Protein AF-A0A9Q0I3S5-F1 (afdb_monomer_lite)

Sequence (130 aa):
FHLETGKGPVRTFNVRVIKAPSTPEIILKPLECDENQCAMQCSVDTQDLGPVTYQWKPDDGVWTDGEELKNMTRFHKHFFCRLRTRLRFSPDSLPVDNPRFEEINPEPTVEDPAEEDKGLLDPPPAEHAP

Structure (mmCIF, N/CA/C/O backbone):
data_AF-A0A9Q0I3S5-F1
#
_entry.id   AF-A0A9Q0I3S5-F1
#
loop_
_atom_site.group_PDB
_atom_site.id
_atom_site.type_symbol
_atom_site.label_atom_id
_atom_site.label_alt_id
_atom_site.label_comp_id
_atom_site.label_asym_id
_atom_site.label_entity_id
_atom_site.label_seq_id
_atom_site.pdbx_PDB_ins_code
_atom_site.Cartn_x
_atom_site.Cartn_y
_atom_site.Cartn_z
_atom_site.occupancy
_atom_site.B_iso_or_equiv
_atom_site.auth_seq_id
_atom_site.auth_comp_id
_atom_site.auth_asym_id
_atom_site.auth_atom_id
_atom_site.pdbx_PDB_model_num
ATOM 1 N N . PHE A 1 1 ? -20.001 -3.201 27.354 1.00 48.12 1 PHE A N 1
ATOM 2 C CA . PHE A 1 1 ? -19.266 -3.375 28.625 1.00 48.12 1 PHE A CA 1
ATOM 3 C C . PHE A 1 1 ? -19.685 -2.253 29.564 1.00 48.12 1 PHE A C 1
ATOM 5 O O . PHE A 1 1 ? -19.764 -1.119 29.104 1.00 48.12 1 PHE A O 1
ATOM 12 N N . HIS A 1 2 ? -20.027 -2.550 30.817 1.00 39.22 2 HIS A N 1
ATOM 13 C CA . HIS A 1 2 ? -20.334 -1.535 31.829 1.00 39.22 2 HIS A CA 1
ATOM 14 C C . HIS A 1 2 ? -19.128 -1.407 32.758 1.00 39.22 2 HIS A C 1
ATOM 16 O O . HIS A 1 2 ? -18.684 -2.403 33.320 1.00 39.22 2 HIS A O 1
ATOM 22 N N . LEU A 1 3 ? -18.563 -0.202 32.850 1.00 59.44 3 LEU A N 1
ATOM 23 C CA . LEU A 1 3 ? -17.576 0.138 33.869 1.00 59.44 3 LEU A CA 1
ATOM 24 C C . LEU A 1 3 ? -18.313 0.823 35.018 1.00 59.44 3 LEU A C 1
ATOM 26 O O . LEU A 1 3 ? -18.881 1.896 34.824 1.00 59.44 3 LEU A O 1
ATOM 30 N N . GLU A 1 4 ? -18.282 0.223 36.204 1.00 63.22 4 GLU A N 1
ATOM 31 C CA . GLU A 1 4 ? -18.711 0.890 37.431 1.00 63.22 4 GLU A CA 1
ATOM 32 C C . GLU A 1 4 ? -17.517 1.640 38.028 1.00 63.22 4 GLU A C 1
ATOM 34 O O . GLU A 1 4 ? -16.558 1.042 38.514 1.00 63.22 4 GLU A O 1
ATOM 39 N N . THR A 1 5 ? -17.549 2.971 37.963 1.00 62.91 5 THR A N 1
ATOM 40 C CA . THR A 1 5 ? -16.575 3.835 38.642 1.00 62.91 5 THR A CA 1
ATOM 41 C C . THR A 1 5 ? -17.190 4.398 39.918 1.00 62.91 5 THR A C 1
ATOM 43 O O . THR A 1 5 ? -18.311 4.907 39.891 1.00 62.91 5 THR A O 1
ATOM 46 N N . GLY A 1 6 ? -16.451 4.307 41.027 1.00 66.75 6 GLY A N 1
ATOM 47 C CA . GLY A 1 6 ? -16.886 4.714 42.363 1.00 66.75 6 GLY A CA 1
ATOM 48 C C . GLY A 1 6 ? -17.393 6.159 42.469 1.00 66.75 6 GLY A C 1
ATOM 49 O O . GLY A 1 6 ? -16.983 7.045 41.724 1.00 66.75 6 GLY A O 1
ATOM 50 N N . LYS A 1 7 ? -18.299 6.341 43.438 1.00 63.84 7 LYS A N 1
ATOM 51 C CA . LYS A 1 7 ? -19.065 7.535 43.846 1.00 63.84 7 LYS A CA 1
ATOM 52 C C . LYS A 1 7 ? -18.419 8.886 43.465 1.00 63.84 7 LYS A C 1
ATOM 54 O O . LYS A 1 7 ? -17.714 9.507 44.254 1.00 63.84 7 LYS A O 1
ATOM 59 N N . GLY A 1 8 ? -18.734 9.343 42.256 1.00 68.25 8 GLY A N 1
ATOM 60 C CA . GLY A 1 8 ? -18.432 10.651 41.669 1.00 68.25 8 GLY A CA 1
ATOM 61 C C . GLY A 1 8 ? -19.461 10.959 40.567 1.00 68.25 8 GLY A C 1
ATOM 62 O O . GLY A 1 8 ? -20.320 10.113 40.304 1.00 68.25 8 GLY A O 1
ATOM 63 N N . PRO A 1 9 ? -19.448 12.144 39.929 1.00 74.00 9 PRO A N 1
ATOM 64 C CA . PRO A 1 9 ? -20.392 12.448 38.855 1.00 74.00 9 PRO A CA 1
ATOM 65 C C . PRO A 1 9 ? -20.289 11.407 37.730 1.00 74.00 9 PRO A C 1
ATOM 67 O O . PRO A 1 9 ? -19.201 11.158 37.207 1.00 74.00 9 PRO A O 1
ATOM 70 N N . VAL A 1 10 ? -21.428 10.803 37.372 1.00 77.88 10 VAL A N 1
ATOM 71 C CA . VAL A 1 10 ? -21.523 9.783 36.319 1.00 77.88 10 VAL A CA 1
ATOM 72 C C . VAL A 1 10 ? -21.119 10.409 34.989 1.00 77.88 10 VAL A C 1
ATOM 74 O O . VAL A 1 10 ? -21.755 11.345 34.506 1.00 77.88 10 VAL A O 1
ATOM 77 N N . ARG A 1 11 ? -20.045 9.892 34.392 1.00 80.00 11 ARG A N 1
ATOM 78 C CA . ARG A 1 11 ? -19.590 10.277 33.055 1.00 80.00 11 ARG A CA 1
ATOM 79 C C . ARG A 1 11 ? -19.986 9.187 32.070 1.00 80.00 11 ARG A C 1
ATOM 81 O O . ARG A 1 11 ? -19.673 8.020 32.282 1.00 80.00 11 ARG A O 1
ATOM 88 N N . THR A 1 12 ? -20.659 9.577 30.992 1.00 83.75 12 THR A N 1
ATOM 89 C CA . THR A 1 12 ? -20.990 8.664 29.893 1.00 83.75 12 THR A CA 1
ATOM 90 C C . THR A 1 12 ? -19.895 8.746 28.839 1.00 83.75 12 THR A C 1
ATOM 92 O O . THR A 1 12 ? -19.554 9.837 28.385 1.00 83.75 12 THR A O 1
ATOM 95 N N . PHE A 1 13 ? -19.354 7.596 28.440 1.00 84.62 13 PHE A N 1
ATOM 96 C CA . PHE A 1 13 ? -18.347 7.499 27.388 1.00 84.62 13 PHE A CA 1
ATOM 97 C C . PHE A 1 13 ? -18.891 6.671 26.227 1.00 84.62 13 PHE A C 1
ATOM 99 O O . PHE A 1 13 ? -19.415 5.577 26.429 1.00 84.62 13 PHE A O 1
ATOM 106 N N . ASN A 1 14 ? -18.723 7.173 25.004 1.00 84.12 14 ASN A N 1
ATOM 107 C CA . ASN A 1 14 ? -18.981 6.392 23.800 1.00 84.12 14 ASN A CA 1
ATOM 108 C C . ASN A 1 14 ? -17.755 5.530 23.496 1.00 84.12 14 ASN A C 1
ATOM 110 O O . ASN A 1 14 ? -16.715 6.042 23.084 1.00 84.12 14 ASN A O 1
ATOM 114 N N . VAL A 1 15 ? -17.884 4.220 23.699 1.00 83.00 15 VAL A N 1
ATOM 115 C CA . VAL A 1 15 ? -16.834 3.248 23.382 1.00 83.00 15 VAL A CA 1
ATOM 116 C C . VAL A 1 15 ? -17.140 2.626 22.025 1.00 83.00 15 VAL A C 1
ATOM 118 O O . VAL A 1 15 ? -18.204 2.040 21.837 1.00 83.00 15 VAL A O 1
ATOM 121 N N . ARG A 1 16 ? -16.203 2.735 21.078 1.00 81.94 16 ARG A N 1
ATOM 122 C CA . ARG A 1 16 ? -16.258 2.021 19.794 1.00 81.94 16 ARG A CA 1
ATOM 123 C C . ARG A 1 16 ? -15.239 0.891 19.790 1.00 81.94 16 ARG A C 1
ATOM 125 O O . ARG A 1 16 ? -14.092 1.088 20.183 1.00 81.94 16 ARG A O 1
ATOM 132 N N . VAL A 1 17 ? -15.665 -0.282 19.335 1.00 83.19 17 VAL A N 1
ATOM 133 C CA . VAL A 1 17 ? -14.780 -1.431 19.128 1.00 83.19 17 VAL A CA 1
ATOM 134 C C . VAL A 1 17 ? -14.177 -1.318 17.731 1.00 83.19 17 VAL A C 1
ATOM 136 O O . VAL A 1 17 ? -14.917 -1.182 16.763 1.00 83.19 17 VAL A O 1
ATOM 139 N N . ILE A 1 18 ? -12.848 -1.368 17.633 1.00 84.00 18 ILE A N 1
ATOM 140 C CA . ILE A 1 18 ? -12.124 -1.357 16.355 1.00 84.00 18 ILE A CA 1
ATOM 141 C C . ILE A 1 18 ? -11.775 -2.803 15.995 1.00 84.00 18 ILE A C 1
ATOM 143 O O . ILE A 1 18 ? -11.065 -3.483 16.748 1.00 84.00 18 ILE A O 1
ATOM 147 N N . LYS A 1 19 ? -12.275 -3.283 14.852 1.00 85.44 19 LYS A N 1
ATOM 148 C CA . LYS A 1 19 ? -12.010 -4.651 14.377 1.00 85.44 19 LYS A CA 1
ATOM 149 C C . LYS A 1 19 ? -10.578 -4.807 13.877 1.00 85.44 19 LYS A C 1
ATOM 151 O O . LYS A 1 19 ? -9.845 -3.832 13.696 1.00 85.44 19 LYS A O 1
ATOM 156 N N . ALA A 1 20 ? -10.116 -6.052 13.779 1.00 87.38 20 ALA A N 1
ATOM 157 C CA . ALA A 1 20 ? -8.815 -6.321 13.182 1.00 87.38 20 ALA A CA 1
ATOM 158 C C . ALA A 1 20 ? -8.930 -6.143 11.666 1.00 87.38 20 ALA A C 1
ATOM 160 O O . ALA A 1 20 ? -9.865 -6.702 11.097 1.00 87.38 20 ALA A O 1
ATOM 161 N N . PRO A 1 21 ? -8.040 -5.361 11.030 1.00 90.31 21 PRO A N 1
ATOM 162 C CA . PRO A 1 21 ? -8.000 -5.308 9.577 1.00 90.31 21 PRO A CA 1
ATOM 163 C C . PRO A 1 21 ? -7.721 -6.703 9.014 1.00 90.31 21 PRO A C 1
ATOM 165 O O . PRO A 1 21 ? -6.842 -7.409 9.516 1.00 90.31 21 PRO A O 1
ATOM 168 N N . SER A 1 22 ? -8.465 -7.091 7.981 1.00 95.50 22 SER A N 1
ATOM 169 C CA . SER A 1 22 ? -8.156 -8.272 7.178 1.00 95.50 22 SER A CA 1
ATOM 170 C C . SER A 1 22 ? -6.925 -8.028 6.301 1.00 95.50 22 SER A C 1
ATOM 172 O O . SER A 1 22 ? -6.453 -6.896 6.170 1.00 95.50 22 SER A O 1
ATOM 174 N N . THR A 1 23 ? -6.396 -9.095 5.705 1.00 97.94 23 THR A N 1
ATOM 175 C CA . THR A 1 23 ? -5.348 -8.990 4.685 1.00 97.94 23 THR A CA 1
ATOM 176 C C . THR A 1 23 ? -5.872 -8.190 3.486 1.00 97.94 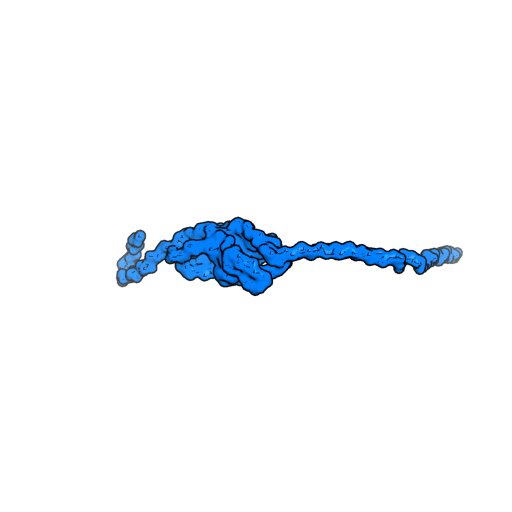23 THR A C 1
ATOM 178 O O . THR A 1 23 ? -6.948 -8.528 2.988 1.00 97.94 23 THR A O 1
ATOM 181 N N . PRO A 1 24 ? -5.164 -7.141 3.037 1.00 98.00 24 PRO A N 1
ATOM 182 C CA . PRO A 1 24 ? -5.542 -6.398 1.843 1.00 98.00 24 PRO A CA 1
ATOM 183 C C . PRO A 1 24 ? -5.150 -7.131 0.556 1.00 98.00 24 PRO A C 1
ATOM 185 O O . PRO A 1 24 ? -4.223 -7.944 0.538 1.00 98.00 24 PRO A O 1
ATOM 188 N N . GLU A 1 25 ? -5.824 -6.780 -0.533 1.00 98.12 25 GLU A N 1
ATOM 189 C CA . GLU A 1 25 ? -5.526 -7.225 -1.895 1.00 98.12 25 GLU A CA 1
ATOM 190 C C . GLU A 1 25 ? -5.041 -6.040 -2.736 1.00 98.12 25 GLU A C 1
ATOM 192 O O . GLU A 1 25 ? -5.591 -4.944 -2.640 1.00 98.12 25 GLU A O 1
ATOM 197 N N . ILE A 1 26 ? -4.018 -6.240 -3.569 1.00 97.12 26 ILE A N 1
ATOM 198 C CA . ILE A 1 26 ? -3.581 -5.212 -4.520 1.00 97.12 26 ILE A CA 1
ATOM 199 C C . ILE A 1 26 ? -4.308 -5.424 -5.850 1.00 97.12 26 ILE A C 1
ATOM 201 O O . ILE A 1 26 ? -4.167 -6.470 -6.475 1.00 97.12 26 ILE A O 1
ATOM 205 N N . ILE A 1 27 ? -5.046 -4.408 -6.300 1.00 95.31 27 ILE A N 1
ATOM 206 C CA . ILE A 1 27 ? -5.815 -4.425 -7.552 1.00 95.31 27 ILE A CA 1
ATOM 207 C C . ILE A 1 27 ? -5.248 -3.374 -8.509 1.00 95.31 27 ILE A C 1
ATOM 209 O O . ILE A 1 27 ? -5.023 -2.232 -8.112 1.00 95.31 27 ILE A O 1
ATOM 213 N N . LEU A 1 28 ? -5.054 -3.724 -9.781 1.00 92.19 28 LEU A N 1
ATOM 214 C CA . LEU A 1 28 ? -4.640 -2.765 -10.809 1.00 92.19 28 LEU A CA 1
ATOM 215 C C . LEU A 1 28 ? -5.806 -1.857 -11.236 1.00 92.19 28 LEU A C 1
ATOM 217 O O . LEU A 1 28 ? -6.950 -2.302 -11.394 1.00 92.19 28 LEU A O 1
ATOM 221 N N . LYS A 1 29 ? -5.517 -0.563 -11.401 1.00 91.44 29 LYS A N 1
ATOM 222 C CA . LYS A 1 29 ? -6.464 0.474 -11.822 1.00 91.44 29 LYS A CA 1
ATOM 223 C C . LYS A 1 29 ? -5.894 1.301 -12.985 1.00 91.44 29 LYS A C 1
ATOM 225 O O . LYS A 1 29 ? -4.868 1.954 -12.783 1.00 91.44 29 LYS A O 1
ATOM 230 N N . PRO A 1 30 ? -6.577 1.344 -14.148 1.00 88.25 30 PRO A N 1
ATOM 231 C CA . PRO A 1 30 ? -7.713 0.494 -14.532 1.00 88.25 30 PRO A CA 1
ATOM 232 C C . PRO A 1 30 ? -7.308 -0.992 -14.598 1.00 88.25 30 PRO A C 1
ATOM 234 O O . PRO A 1 30 ? -6.124 -1.306 -14.548 1.00 88.25 30 PRO A O 1
ATOM 237 N N . LEU A 1 31 ? -8.284 -1.913 -14.651 1.00 82.69 31 LEU A N 1
ATOM 238 C CA . LEU A 1 31 ? -7.982 -3.358 -14.708 1.00 82.69 31 LEU A CA 1
ATOM 239 C C . LEU A 1 31 ? -7.095 -3.706 -15.910 1.00 82.69 31 LEU A C 1
ATOM 241 O O . LEU A 1 31 ? -6.237 -4.577 -15.813 1.00 82.69 31 LEU A O 1
ATOM 245 N N . GLU A 1 32 ? -7.311 -3.014 -17.026 1.00 77.38 32 GLU A N 1
ATOM 246 C CA . GLU A 1 32 ? -6.438 -3.054 -18.188 1.00 77.38 32 GLU A CA 1
ATOM 247 C C . GLU A 1 32 ? -5.504 -1.853 -18.114 1.00 77.38 32 GLU A C 1
ATOM 249 O O . GLU A 1 32 ? -5.931 -0.709 -18.261 1.00 77.38 32 GLU A O 1
ATOM 254 N N . CYS A 1 33 ? -4.235 -2.115 -17.828 1.00 72.25 33 CYS A N 1
ATOM 255 C CA . CYS A 1 33 ? -3.228 -1.073 -17.763 1.00 72.25 33 CYS A CA 1
ATOM 256 C C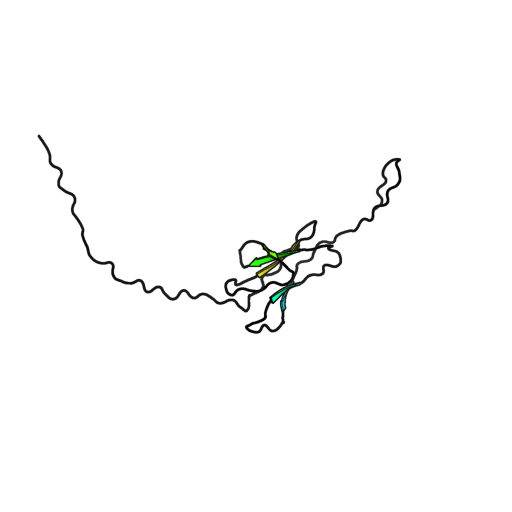 . CYS A 1 33 ? -2.730 -0.732 -19.164 1.00 72.25 33 CYS A C 1
ATOM 258 O O . CYS A 1 33 ? -2.148 -1.579 -19.838 1.00 72.25 33 CYS A O 1
ATOM 260 N N . ASP A 1 34 ? -2.922 0.519 -19.577 1.00 73.50 34 ASP A N 1
ATOM 261 C CA . ASP A 1 34 ? -2.202 1.068 -20.717 1.00 73.50 34 ASP A CA 1
ATOM 262 C C . ASP A 1 34 ? -0.806 1.562 -20.289 1.00 73.50 34 ASP A C 1
ATOM 264 O O . ASP A 1 34 ? -0.474 1.695 -19.101 1.00 73.50 34 ASP A O 1
ATOM 268 N N . GLU A 1 35 ? 0.051 1.828 -21.273 1.00 64.06 35 GLU A N 1
ATOM 269 C CA . GLU A 1 35 ? 1.431 2.252 -21.041 1.00 64.06 35 GLU A CA 1
ATOM 270 C C . GLU A 1 35 ? 1.551 3.573 -20.267 1.00 64.06 35 GLU A C 1
ATOM 272 O O . GLU A 1 35 ? 2.646 3.895 -19.811 1.00 64.06 35 GLU A O 1
ATOM 277 N N . ASN A 1 36 ? 0.477 4.325 -20.011 1.00 67.81 36 ASN A N 1
ATOM 278 C CA . ASN A 1 36 ? 0.568 5.669 -19.436 1.00 67.81 36 ASN A CA 1
ATOM 279 C C . ASN A 1 36 ? -0.199 5.860 -18.120 1.00 67.81 36 ASN A C 1
ATOM 281 O O . ASN A 1 36 ? 0.175 6.739 -17.343 1.00 67.81 36 ASN A O 1
ATOM 285 N N . GLN A 1 37 ? -1.214 5.050 -17.820 1.00 72.50 37 GLN A N 1
ATOM 286 C CA . GLN A 1 37 ? -2.084 5.230 -16.659 1.00 72.50 37 GLN A CA 1
ATOM 287 C C . GLN A 1 37 ? -2.408 3.883 -16.012 1.00 72.50 37 GLN A C 1
ATOM 289 O O . GLN A 1 37 ? -3.425 3.259 -16.283 1.00 72.50 37 GLN A O 1
ATOM 294 N N . CYS A 1 38 ? -1.527 3.444 -15.113 1.00 85.19 38 CYS A N 1
ATOM 295 C CA . CYS A 1 38 ? -1.724 2.251 -14.297 1.00 85.19 38 CYS A CA 1
ATOM 296 C C . CYS A 1 38 ? -1.299 2.567 -12.860 1.00 85.19 38 CYS A C 1
ATOM 298 O O . CYS A 1 38 ? -0.181 3.039 -12.626 1.00 85.19 38 CYS A O 1
ATOM 300 N N . ALA A 1 39 ? -2.183 2.303 -11.903 1.00 91.44 39 ALA A N 1
ATOM 301 C CA . ALA A 1 39 ? -1.932 2.419 -10.473 1.00 91.44 39 ALA A CA 1
ATOM 302 C C . ALA A 1 39 ? -2.319 1.120 -9.758 1.00 91.44 39 ALA A C 1
ATOM 304 O O . ALA A 1 39 ? -3.200 0.387 -10.199 1.00 91.44 39 ALA A O 1
ATOM 305 N N . MET A 1 40 ? -1.671 0.847 -8.634 1.00 94.00 40 MET A N 1
ATOM 306 C CA . MET A 1 40 ? -2.041 -0.223 -7.714 1.00 94.00 40 MET A CA 1
ATOM 307 C C . MET A 1 40 ? -2.945 0.340 -6.622 1.00 94.00 40 MET A C 1
ATOM 309 O O . MET A 1 40 ? -2.616 1.361 -6.025 1.00 94.00 40 MET A O 1
ATOM 313 N N . GLN A 1 41 ? -4.060 -0.323 -6.338 1.00 96.50 41 GLN A N 1
ATOM 314 C CA . GLN A 1 41 ? -4.968 -0.004 -5.240 1.00 96.50 41 GLN A CA 1
ATOM 315 C C . GLN A 1 41 ? -4.823 -1.044 -4.130 1.00 96.50 41 GLN A C 1
ATOM 317 O O . GLN A 1 41 ? -5.002 -2.228 -4.394 1.00 96.50 41 GLN A O 1
ATOM 322 N N . CYS A 1 42 ? -4.549 -0.619 -2.895 1.00 97.69 42 CYS A N 1
ATOM 323 C CA . CYS A 1 42 ? -4.547 -1.501 -1.725 1.00 97.69 42 CYS A CA 1
ATOM 324 C C . CYS A 1 42 ? -5.975 -1.635 -1.171 1.00 97.69 42 CYS A C 1
ATOM 326 O O . CYS A 1 42 ? -6.426 -0.813 -0.376 1.00 97.69 42 CYS A O 1
ATOM 328 N N . SER A 1 43 ? -6.705 -2.649 -1.629 1.00 96.06 43 SER A N 1
ATOM 329 C CA . SER A 1 43 ? -8.125 -2.846 -1.349 1.00 96.06 43 SER A CA 1
ATOM 330 C C . SER A 1 43 ? -8.361 -3.659 -0.077 1.00 96.06 43 SER A C 1
ATOM 332 O O . SER A 1 43 ? -7.846 -4.766 0.084 1.00 96.06 43 SER A O 1
ATOM 334 N N . VAL A 1 44 ? -9.171 -3.115 0.832 1.00 94.56 44 VAL A N 1
ATOM 335 C CA . VAL A 1 44 ? -9.689 -3.811 2.015 1.00 94.56 44 VAL A CA 1
ATOM 336 C C . VAL A 1 44 ? -10.936 -3.093 2.535 1.00 94.56 44 VAL A C 1
ATOM 338 O O . VAL A 1 44 ? -11.093 -1.888 2.336 1.00 94.56 44 VAL A O 1
ATOM 341 N N . ASP A 1 45 ? -11.806 -3.801 3.254 1.00 92.62 45 ASP A N 1
ATOM 342 C CA . ASP A 1 45 ? -12.900 -3.160 3.985 1.00 92.62 45 ASP A CA 1
ATOM 343 C C . ASP A 1 45 ? -12.373 -2.374 5.201 1.00 92.62 45 ASP A C 1
ATOM 345 O O . ASP A 1 45 ? -11.665 -2.906 6.060 1.00 92.62 45 ASP A O 1
ATOM 349 N N . THR A 1 46 ? -12.737 -1.092 5.276 1.00 92.62 46 THR A N 1
ATOM 350 C CA . THR A 1 46 ? -12.299 -0.158 6.323 1.00 92.62 46 THR A CA 1
ATOM 351 C C . THR A 1 46 ? -13.425 0.321 7.240 1.00 92.62 46 THR A C 1
ATOM 353 O O . THR A 1 46 ? -13.151 1.065 8.187 1.00 92.62 46 THR A O 1
ATOM 356 N N . GLN A 1 47 ? -14.671 -0.132 7.035 1.00 90.12 47 GLN A N 1
ATOM 357 C CA . GLN A 1 47 ? -15.863 0.408 7.706 1.00 90.12 47 GLN A CA 1
ATOM 358 C C . GLN A 1 47 ? -15.752 0.428 9.245 1.00 90.12 47 GLN A C 1
ATOM 360 O O . GLN A 1 47 ? -16.122 1.416 9.884 1.00 90.12 47 GLN A O 1
ATOM 365 N N . ASP A 1 48 ? -15.175 -0.623 9.836 1.00 88.75 48 ASP A N 1
ATOM 366 C CA . ASP A 1 48 ? -15.026 -0.798 11.291 1.00 88.75 48 ASP A CA 1
ATOM 367 C C . ASP A 1 48 ? -13.587 -0.575 11.805 1.00 88.75 48 ASP A C 1
ATOM 369 O O . ASP A 1 48 ? -13.253 -0.931 12.944 1.00 88.75 48 ASP A O 1
ATOM 373 N N . LEU A 1 49 ? -12.707 -0.013 10.970 1.00 89.25 49 LEU A N 1
ATOM 374 C CA . LEU A 1 49 ? -11.288 0.182 11.295 1.00 89.25 49 LEU A CA 1
ATOM 375 C C . LEU A 1 49 ? -10.968 1.588 11.822 1.00 89.25 49 LEU A C 1
ATOM 377 O O . LEU A 1 49 ? -9.902 1.807 12.405 1.00 89.25 49 LEU A O 1
ATOM 381 N N . GLY A 1 50 ? -11.903 2.532 11.674 1.00 87.75 50 GLY A N 1
ATOM 382 C CA . GLY A 1 50 ? -11.659 3.946 11.956 1.00 87.75 50 GLY A CA 1
ATOM 383 C C . GLY A 1 50 ? -10.694 4.567 10.935 1.00 87.75 50 GLY A C 1
ATOM 384 O O . GLY A 1 50 ? -10.596 4.074 9.816 1.00 87.75 50 GLY A O 1
ATOM 385 N N . PRO A 1 51 ? -9.983 5.657 11.283 1.00 90.62 51 PRO A N 1
ATOM 386 C CA . PRO A 1 51 ? -8.997 6.253 10.386 1.00 90.62 51 PRO A CA 1
ATOM 387 C C . PRO A 1 51 ? -7.848 5.282 10.098 1.00 90.62 51 PRO A C 1
ATOM 389 O O . PRO A 1 51 ? -7.233 4.758 11.036 1.00 90.62 51 PRO A O 1
ATOM 392 N N . VAL A 1 52 ? -7.543 5.098 8.815 1.00 93.94 52 VAL A N 1
ATOM 393 C CA . VAL A 1 52 ? -6.461 4.235 8.335 1.00 93.94 52 VAL A CA 1
ATOM 394 C C . VAL A 1 52 ? -5.476 5.016 7.472 1.00 93.94 52 VAL A C 1
ATOM 396 O O . VAL A 1 52 ? -5.845 5.998 6.831 1.00 93.94 52 VAL A O 1
ATOM 399 N N . THR A 1 53 ? -4.224 4.571 7.451 1.00 95.50 53 THR A N 1
ATOM 400 C CA . THR A 1 53 ? -3.223 4.958 6.449 1.00 95.50 53 THR A CA 1
ATOM 401 C C . THR A 1 53 ? -2.682 3.708 5.760 1.00 95.50 53 THR A C 1
ATOM 403 O O . THR A 1 53 ? -2.861 2.596 6.263 1.00 95.50 53 THR A O 1
ATOM 406 N N . TYR A 1 54 ? -2.019 3.875 4.619 1.00 97.62 54 TYR A N 1
ATOM 407 C CA . TYR A 1 54 ? -1.482 2.767 3.834 1.00 97.62 54 TYR A CA 1
ATOM 408 C C . TYR A 1 54 ? 0.039 2.774 3.876 1.00 97.62 54 TYR A C 1
ATOM 410 O O . TYR A 1 54 ? 0.669 3.826 3.994 1.00 97.62 54 TYR A O 1
ATOM 418 N N . GLN A 1 55 ? 0.624 1.587 3.777 1.00 98.06 55 GLN A N 1
ATOM 419 C CA . GLN A 1 55 ? 2.046 1.421 3.545 1.00 98.06 55 GLN A CA 1
ATOM 420 C C . GLN A 1 55 ? 2.287 0.519 2.351 1.00 98.06 55 GLN A C 1
ATOM 422 O O . GLN A 1 55 ? 1.584 -0.472 2.155 1.00 98.06 55 GLN A O 1
ATOM 427 N N . TRP A 1 56 ? 3.330 0.856 1.604 1.00 98.31 56 TRP A N 1
ATOM 428 C CA . TRP A 1 56 ? 3.776 0.134 0.425 1.00 98.31 56 TRP A CA 1
ATOM 429 C C . TRP A 1 56 ? 5.222 -0.298 0.599 1.00 98.31 56 TRP A C 1
ATOM 431 O O . TRP A 1 56 ? 6.048 0.468 1.107 1.00 98.31 56 TRP A O 1
ATOM 441 N N . LYS A 1 57 ? 5.530 -1.511 0.152 1.00 97.81 57 LYS A N 1
ATOM 442 C CA . LYS A 1 57 ? 6.893 -2.031 0.084 1.00 97.81 57 LYS A CA 1
ATOM 443 C C . LYS A 1 57 ? 7.145 -2.568 -1.326 1.00 97.81 57 LYS A C 1
ATOM 445 O O . LYS A 1 57 ? 6.451 -3.504 -1.724 1.00 97.81 57 LYS A O 1
ATOM 450 N N . PRO A 1 58 ? 8.079 -1.980 -2.087 1.00 96.44 58 PRO A N 1
ATOM 451 C CA . PRO A 1 58 ? 8.562 -2.583 -3.321 1.00 96.44 58 PRO A CA 1
ATOM 452 C C . PRO A 1 58 ? 9.561 -3.697 -2.997 1.00 96.44 58 PRO A C 1
ATOM 454 O O . PRO A 1 58 ? 10.454 -3.486 -2.175 1.00 96.44 58 PRO A O 1
ATOM 457 N N . ASP A 1 59 ? 9.416 -4.852 -3.641 1.00 95.25 59 ASP A N 1
ATOM 458 C CA . ASP A 1 59 ? 10.295 -6.018 -3.496 1.00 95.25 59 ASP A CA 1
ATOM 459 C C . ASP A 1 59 ? 10.627 -6.318 -2.012 1.00 95.25 59 ASP A C 1
ATOM 461 O O . ASP A 1 59 ? 9.749 -6.310 -1.139 1.00 95.25 59 ASP A O 1
ATOM 465 N N . ASP A 1 60 ? 11.909 -6.529 -1.709 1.00 95.75 60 ASP A N 1
ATOM 466 C CA . ASP A 1 60 ? 12.446 -6.710 -0.357 1.00 95.75 60 ASP A CA 1
ATOM 467 C C . ASP A 1 60 ? 12.866 -5.385 0.310 1.00 95.75 60 ASP A C 1
ATOM 469 O O . ASP A 1 60 ? 13.635 -5.368 1.271 1.00 95.75 60 ASP A O 1
ATOM 473 N N . GLY A 1 61 ? 12.373 -4.255 -0.204 1.00 95.75 61 GLY A N 1
ATOM 474 C CA . GLY A 1 61 ? 12.687 -2.917 0.281 1.00 95.75 61 GLY A CA 1
ATOM 475 C C . GLY A 1 61 ? 12.049 -2.561 1.628 1.00 95.75 61 GLY A C 1
ATOM 476 O O . GLY A 1 61 ? 11.590 -3.399 2.406 1.00 95.75 61 GLY A O 1
ATOM 477 N N . VAL A 1 62 ? 12.005 -1.260 1.919 1.00 97.31 62 VAL A N 1
ATOM 478 C CA . VAL A 1 62 ? 11.459 -0.728 3.176 1.00 97.31 62 VAL A CA 1
ATOM 479 C C . VAL A 1 62 ? 10.008 -0.287 2.990 1.00 97.31 62 VAL A C 1
ATOM 481 O O . VAL A 1 62 ? 9.633 0.259 1.954 1.00 97.31 62 VAL A O 1
ATOM 484 N N . TRP A 1 63 ? 9.190 -0.494 4.023 1.00 97.88 63 TRP A N 1
ATOM 485 C CA . TRP A 1 63 ? 7.831 0.037 4.085 1.00 97.88 63 TRP A CA 1
ATOM 486 C C . TRP A 1 63 ? 7.834 1.566 4.096 1.00 97.88 63 TRP A C 1
ATOM 488 O O . TRP A 1 63 ? 8.470 2.189 4.945 1.00 97.88 63 TRP A O 1
ATOM 498 N N . THR A 1 64 ? 7.063 2.162 3.194 1.00 97.31 64 THR A N 1
ATOM 499 C CA . THR A 1 64 ? 6.881 3.613 3.091 1.00 97.31 64 THR A CA 1
ATOM 500 C C . THR A 1 64 ? 5.410 3.966 3.227 1.00 97.31 64 THR A C 1
ATOM 502 O O . THR A 1 64 ? 4.552 3.242 2.722 1.00 97.31 64 THR A O 1
ATOM 505 N N . ASP A 1 65 ? 5.112 5.058 3.932 1.00 96.81 65 ASP A N 1
ATOM 506 C CA . ASP A 1 65 ? 3.746 5.575 4.024 1.00 96.81 65 ASP A CA 1
ATOM 507 C C . ASP A 1 65 ? 3.272 6.059 2.645 1.00 96.81 65 ASP A C 1
ATOM 509 O O . ASP A 1 65 ? 4.044 6.612 1.856 1.00 96.81 65 ASP A O 1
ATOM 513 N N . GLY A 1 66 ? 1.993 5.845 2.350 1.00 95.19 66 GLY A N 1
ATOM 514 C CA . GLY A 1 66 ? 1.385 6.252 1.093 1.00 95.19 66 GLY A CA 1
ATOM 515 C C . GLY A 1 66 ? -0.133 6.338 1.167 1.00 95.19 66 GLY A C 1
ATOM 516 O O . GLY A 1 66 ? -0.746 6.216 2.231 1.00 95.19 66 GLY A O 1
ATOM 517 N N . GLU A 1 67 ? -0.727 6.557 0.002 1.00 95.25 67 GLU A N 1
ATOM 518 C CA . GLU A 1 67 ? -2.173 6.572 -0.186 1.00 95.25 67 GLU A CA 1
ATOM 519 C C . GLU A 1 67 ? -2.694 5.176 -0.548 1.00 95.25 67 GLU A C 1
ATOM 521 O O . GLU A 1 67 ? -1.928 4.222 -0.718 1.00 95.25 67 GLU A O 1
ATOM 526 N N . GLU A 1 68 ? -4.016 5.060 -0.666 1.00 96.12 68 GLU A N 1
ATOM 527 C CA . GLU A 1 68 ? -4.677 3.839 -1.137 1.00 96.12 68 GLU A CA 1
ATOM 528 C C . GLU A 1 68 ? -4.229 3.458 -2.553 1.00 96.12 68 GLU A C 1
ATOM 530 O O . GLU A 1 68 ? -4.150 2.273 -2.875 1.00 96.12 68 GLU A O 1
ATOM 535 N N . LEU A 1 69 ? -3.914 4.462 -3.380 1.00 95.50 69 LEU A N 1
ATOM 536 C CA . LEU A 1 69 ? -3.381 4.301 -4.726 1.00 95.50 69 LEU A CA 1
ATOM 537 C C . LEU A 1 69 ? -1.870 4.539 -4.749 1.00 95.50 69 LEU A C 1
ATOM 539 O O . LEU A 1 69 ? -1.354 5.480 -4.141 1.00 95.50 69 LEU A O 1
ATOM 543 N N . LYS A 1 70 ? -1.158 3.710 -5.511 1.00 94.00 70 LYS A N 1
ATOM 544 C CA . LYS A 1 70 ? 0.285 3.809 -5.709 1.00 94.00 70 LYS A CA 1
ATOM 545 C C . LYS A 1 70 ? 0.645 3.707 -7.183 1.00 94.00 70 LYS A C 1
ATOM 547 O O . LYS A 1 70 ? 0.290 2.748 -7.863 1.00 94.00 70 LYS A O 1
ATOM 552 N N . ASN A 1 71 ? 1.416 4.681 -7.656 1.00 90.69 71 ASN A N 1
ATOM 553 C CA . ASN A 1 71 ? 2.041 4.608 -8.971 1.00 90.69 71 ASN A CA 1
ATOM 554 C C . ASN A 1 71 ? 3.207 3.616 -8.948 1.00 90.69 71 ASN A C 1
ATOM 556 O O . ASN A 1 71 ? 4.017 3.615 -8.014 1.00 90.69 71 ASN A O 1
ATOM 560 N N . MET A 1 72 ? 3.302 2.818 -10.005 1.00 88.00 72 MET A N 1
ATOM 561 C CA . MET A 1 72 ? 4.392 1.869 -10.216 1.00 88.00 72 MET A CA 1
ATOM 562 C C . MET A 1 72 ? 5.564 2.533 -10.938 1.00 88.00 72 MET A C 1
ATOM 564 O O . MET A 1 72 ? 5.379 3.336 -11.854 1.00 88.00 72 MET A O 1
ATOM 568 N N . THR A 1 73 ? 6.780 2.163 -10.549 1.00 87.00 73 THR A N 1
ATOM 569 C CA . THR A 1 73 ? 8.016 2.485 -11.280 1.00 87.00 73 THR A CA 1
ATOM 570 C C . THR A 1 73 ? 8.442 1.275 -12.108 1.00 87.00 73 THR A C 1
ATOM 572 O O . THR A 1 73 ? 7.958 0.182 -11.858 1.00 87.00 73 THR A O 1
ATOM 575 N N . ARG A 1 74 ? 9.349 1.421 -13.080 1.00 88.62 74 ARG A N 1
ATOM 576 C CA . ARG A 1 74 ? 9.800 0.278 -13.906 1.00 88.62 74 ARG A CA 1
ATOM 577 C C . ARG A 1 74 ? 10.843 -0.618 -13.226 1.00 88.62 74 ARG A C 1
ATOM 579 O O . ARG A 1 74 ? 11.191 -1.663 -13.752 1.00 88.62 74 ARG A O 1
ATOM 586 N N . PHE A 1 75 ? 11.321 -0.215 -12.048 1.00 89.50 75 PHE A N 1
ATOM 587 C CA . PHE A 1 75 ? 12.491 -0.807 -11.389 1.00 89.50 75 PHE A CA 1
ATOM 588 C C . PHE A 1 75 ? 12.165 -1.887 -10.361 1.00 89.50 75 PHE A C 1
ATOM 590 O O . PHE A 1 75 ? 13.063 -2.606 -9.937 1.00 89.50 75 PHE A O 1
ATOM 597 N N . HIS A 1 76 ? 10.908 -1.973 -9.930 1.00 92.50 76 HIS A N 1
ATOM 598 C CA . HIS A 1 76 ? 10.488 -2.908 -8.890 1.00 92.50 76 HIS A CA 1
ATOM 599 C C . HIS A 1 76 ? 9.632 -4.004 -9.485 1.00 92.50 76 HIS A C 1
ATOM 601 O O . HIS A 1 76 ? 8.712 -3.709 -10.250 1.00 92.50 76 HIS A O 1
ATOM 607 N N . LYS A 1 77 ? 9.930 -5.255 -9.142 1.00 94.81 77 LYS A N 1
ATOM 608 C CA . LYS A 1 77 ? 9.254 -6.410 -9.730 1.00 94.81 77 LYS A CA 1
ATOM 609 C C . LYS A 1 77 ? 7.935 -6.693 -9.026 1.00 94.81 77 LYS A C 1
ATOM 611 O O . LYS A 1 77 ? 6.928 -6.909 -9.692 1.00 94.81 77 LYS A O 1
ATOM 616 N N . HIS A 1 78 ? 7.934 -6.648 -7.699 1.00 96.31 78 HIS A N 1
ATOM 617 C CA . HIS A 1 78 ? 6.761 -6.930 -6.884 1.00 96.31 78 HIS A CA 1
ATOM 618 C C . HIS A 1 78 ? 6.429 -5.763 -5.965 1.00 96.31 78 HIS A C 1
ATOM 620 O O . HIS A 1 78 ? 7.302 -5.024 -5.506 1.00 96.31 78 HIS A O 1
ATOM 626 N N . PHE A 1 79 ? 5.153 -5.647 -5.625 1.00 96.94 79 PHE A N 1
ATOM 627 C CA . PHE A 1 79 ? 4.686 -4.731 -4.598 1.00 96.94 79 PHE A CA 1
ATOM 628 C C . PHE A 1 79 ? 3.878 -5.467 -3.539 1.00 96.94 79 PHE A C 1
ATOM 630 O O . PHE A 1 79 ? 3.128 -6.398 -3.829 1.00 96.94 79 PHE A O 1
ATOM 637 N N . PHE A 1 80 ? 4.019 -4.989 -2.307 1.00 98.25 80 PHE A N 1
ATOM 638 C CA . PHE A 1 80 ? 3.233 -5.393 -1.153 1.00 98.25 80 PHE A CA 1
ATOM 639 C C . PHE A 1 80 ? 2.560 -4.164 -0.551 1.00 98.25 80 PHE A C 1
ATOM 641 O O . PHE A 1 80 ? 3.129 -3.066 -0.561 1.00 98.25 80 PHE A O 1
ATOM 648 N N . CYS A 1 81 ? 1.380 -4.358 0.030 1.00 98.50 81 CYS A N 1
ATOM 649 C CA . CYS A 1 81 ? 0.674 -3.314 0.750 1.00 98.50 81 CYS A CA 1
ATOM 650 C C . CYS A 1 81 ? 0.170 -3.813 2.103 1.00 98.50 81 CYS A C 1
ATOM 652 O O . CYS A 1 81 ? -0.075 -5.003 2.309 1.00 98.50 81 CYS A O 1
ATOM 654 N N . ARG A 1 82 ? 0.022 -2.883 3.043 1.00 98.12 82 ARG A N 1
ATOM 655 C CA . ARG A 1 82 ? -0.633 -3.117 4.331 1.00 98.12 82 ARG A CA 1
ATOM 656 C C . ARG A 1 82 ? -1.277 -1.837 4.832 1.00 98.12 82 ARG A C 1
ATOM 658 O O . ARG A 1 82 ? -0.847 -0.736 4.488 1.00 98.12 82 ARG A O 1
ATOM 665 N N . LEU A 1 83 ? -2.271 -1.976 5.695 1.00 95.94 83 LEU A N 1
ATOM 666 C CA . LEU A 1 83 ? -2.925 -0.850 6.342 1.00 95.94 83 LEU A CA 1
ATOM 667 C C . LEU A 1 83 ? -2.364 -0.628 7.730 1.00 95.94 83 LEU A C 1
ATOM 669 O O . LEU A 1 83 ? -1.978 -1.563 8.428 1.00 95.94 83 LEU A O 1
ATOM 673 N N . ARG A 1 84 ? -2.410 0.623 8.167 1.00 93.00 84 ARG A N 1
ATOM 674 C CA . ARG A 1 84 ? -2.129 1.044 9.529 1.00 93.00 84 ARG A CA 1
ATOM 675 C C . ARG A 1 84 ? -3.373 1.693 10.111 1.00 93.00 84 ARG A C 1
ATOM 677 O O . ARG A 1 84 ? -3.825 2.737 9.657 1.00 93.00 84 ARG A O 1
ATOM 684 N N . THR A 1 85 ? -3.907 1.083 11.157 1.00 91.50 85 THR A N 1
ATOM 685 C CA . THR A 1 85 ? -4.899 1.711 12.038 1.00 91.50 85 THR A CA 1
ATOM 686 C C . THR A 1 85 ? -4.178 2.415 13.191 1.00 91.50 85 THR A C 1
ATOM 688 O O . THR A 1 85 ? -2.971 2.249 13.385 1.00 91.50 85 THR A O 1
ATOM 691 N N . ARG A 1 86 ? -4.917 3.128 14.048 1.00 88.44 86 ARG A N 1
ATOM 692 C CA . ARG A 1 86 ? -4.349 3.676 15.297 1.00 88.44 86 ARG A CA 1
ATOM 693 C C . ARG A 1 86 ? -3.776 2.617 16.244 1.00 88.44 86 ARG A C 1
ATOM 695 O O . ARG A 1 86 ? -2.958 2.958 17.089 1.00 88.44 86 ARG A O 1
ATOM 702 N N . LEU A 1 87 ? -4.236 1.371 16.145 1.00 90.00 87 LEU A N 1
ATOM 703 C CA . LEU A 1 87 ? -3.897 0.313 17.099 1.00 90.00 87 LEU A CA 1
ATOM 704 C C . LEU A 1 87 ? -2.869 -0.680 16.555 1.00 90.00 87 LEU A C 1
ATOM 706 O O . LEU A 1 87 ? -2.123 -1.266 17.332 1.00 90.00 87 LEU A O 1
ATOM 710 N N . ARG A 1 88 ? -2.873 -0.927 15.243 1.00 91.19 88 ARG A N 1
ATOM 711 C CA . ARG A 1 88 ? -2.131 -2.032 14.619 1.00 91.19 88 ARG A CA 1
ATOM 712 C C . ARG A 1 88 ? -2.052 -1.909 13.107 1.00 91.19 88 ARG A C 1
ATOM 714 O O . ARG A 1 88 ? -2.865 -1.209 12.496 1.00 91.19 88 ARG A O 1
ATOM 721 N N . PHE A 1 89 ? -1.128 -2.671 12.536 1.00 95.00 89 PHE A N 1
ATOM 722 C CA . PHE A 1 89 ? -1.089 -2.960 11.111 1.00 95.00 89 PHE A CA 1
ATOM 723 C C . PHE A 1 89 ? -2.021 -4.122 10.744 1.00 95.00 89 PHE A C 1
ATOM 725 O O . PHE A 1 89 ? -2.360 -4.945 11.600 1.00 95.00 89 PHE A O 1
ATOM 732 N N . SER A 1 90 ? -2.439 -4.170 9.482 1.00 96.44 90 SER A N 1
ATOM 733 C CA . SER A 1 90 ? -2.965 -5.388 8.864 1.00 96.44 90 SER A CA 1
ATOM 734 C C . SER A 1 90 ? -1.858 -6.416 8.652 1.00 96.44 90 SER A C 1
ATOM 736 O O . SER A 1 90 ? -0.677 -6.061 8.709 1.00 96.44 90 SER A O 1
ATOM 738 N N . PRO A 1 91 ? -2.216 -7.679 8.366 1.00 97.75 91 PRO A N 1
ATOM 739 C CA . PRO A 1 91 ? -1.313 -8.560 7.642 1.00 97.75 91 PRO A CA 1
ATOM 740 C C . PRO A 1 91 ? -0.862 -7.904 6.330 1.00 97.75 91 PRO A C 1
ATOM 742 O O . PRO A 1 91 ? -1.576 -7.061 5.772 1.00 97.75 91 PRO A O 1
ATOM 745 N N . ASP A 1 92 ? 0.306 -8.304 5.846 1.00 98.19 92 ASP A N 1
ATOM 746 C CA . ASP A 1 92 ? 0.815 -7.880 4.544 1.00 98.19 92 ASP A CA 1
ATOM 747 C C . ASP A 1 92 ? 0.010 -8.569 3.427 1.00 98.19 92 ASP A C 1
ATOM 749 O O . ASP A 1 92 ? -0.414 -9.719 3.581 1.00 98.19 92 ASP A O 1
ATOM 753 N N . SER A 1 93 ? -0.208 -7.877 2.308 1.00 98.50 93 SER A N 1
ATOM 754 C CA . SER A 1 93 ? -0.792 -8.479 1.107 1.00 98.50 93 SER A CA 1
ATOM 755 C C . SER A 1 93 ? 0.099 -9.592 0.546 1.00 98.50 93 SER A C 1
ATOM 757 O O . SER A 1 93 ? 1.293 -9.682 0.843 1.00 98.50 93 SER A O 1
ATOM 759 N N . LEU A 1 94 ? -0.462 -10.395 -0.357 1.00 98.19 94 LEU A N 1
ATOM 760 C CA . LEU A 1 94 ? 0.361 -11.177 -1.279 1.00 98.19 94 LEU A CA 1
ATOM 761 C C . LEU A 1 94 ? 1.156 -10.236 -2.209 1.00 98.19 94 LEU A C 1
ATOM 763 O O . LEU A 1 94 ? 0.708 -9.104 -2.444 1.00 98.19 94 LEU A O 1
ATOM 767 N N . PRO A 1 95 ? 2.325 -10.670 -2.719 1.00 97.12 95 PRO A N 1
ATOM 768 C CA . PRO A 1 95 ? 3.043 -9.915 -3.737 1.00 97.12 95 PRO A CA 1
ATOM 769 C C . PRO A 1 95 ? 2.205 -9.827 -5.0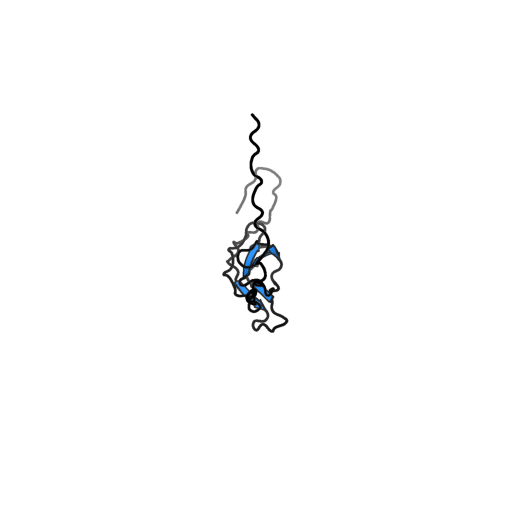09 1.00 97.12 95 PRO A C 1
ATOM 771 O O . PRO A 1 95 ? 1.613 -10.820 -5.432 1.00 97.12 95 PRO A O 1
ATOM 774 N N . VAL A 1 96 ? 2.205 -8.655 -5.637 1.00 95.75 96 VAL A N 1
ATOM 775 C CA . VAL A 1 96 ? 1.642 -8.467 -6.977 1.00 95.75 96 VAL A CA 1
ATOM 776 C C . VAL A 1 96 ? 2.733 -8.033 -7.938 1.00 95.75 96 VAL A C 1
ATOM 778 O O . VAL A 1 96 ? 3.509 -7.124 -7.631 1.00 95.75 96 VAL A O 1
ATOM 781 N N . ASP A 1 97 ? 2.772 -8.700 -9.090 1.00 93.88 97 ASP A N 1
ATOM 782 C CA . ASP A 1 97 ? 3.678 -8.385 -10.186 1.00 93.88 97 ASP A CA 1
ATOM 783 C C . ASP A 1 97 ? 3.399 -6.989 -10.734 1.00 93.88 97 ASP A C 1
ATOM 785 O O . ASP A 1 97 ? 2.255 -6.569 -10.929 1.00 93.88 97 ASP A O 1
ATOM 789 N N . ASN A 1 98 ? 4.473 -6.266 -11.011 1.00 91.81 98 ASN A N 1
ATOM 790 C CA . ASN A 1 98 ? 4.403 -4.970 -11.642 1.00 91.81 98 ASN A CA 1
ATOM 791 C C . ASN A 1 98 ? 4.369 -5.119 -13.172 1.00 91.81 98 ASN A C 1
ATOM 793 O O . ASN A 1 98 ? 5.398 -5.444 -13.769 1.00 91.81 98 ASN A O 1
ATOM 797 N N . PRO A 1 99 ? 3.249 -4.799 -13.843 1.00 88.94 99 PRO A N 1
ATOM 798 C CA . PRO A 1 99 ? 3.154 -4.884 -15.301 1.00 88.94 99 PRO A CA 1
ATOM 799 C C . PRO A 1 99 ? 4.072 -3.892 -16.031 1.00 88.94 99 PRO A C 1
ATOM 801 O O . PRO A 1 99 ? 4.265 -4.010 -17.235 1.00 88.94 99 PRO A O 1
ATOM 804 N N . ARG A 1 100 ? 4.630 -2.898 -15.324 1.00 87.19 100 ARG A N 1
ATOM 805 C CA . ARG A 1 100 ? 5.584 -1.923 -15.874 1.00 87.19 100 ARG A CA 1
ATOM 806 C C . ARG A 1 100 ? 7.042 -2.305 -15.626 1.00 87.19 100 ARG A C 1
ATOM 808 O O . ARG A 1 100 ? 7.911 -1.487 -15.915 1.00 87.19 100 ARG A O 1
ATOM 815 N N . PHE A 1 101 ? 7.311 -3.459 -15.017 1.00 90.12 101 PHE A N 1
ATOM 816 C CA . PHE A 1 101 ? 8.674 -3.879 -14.718 1.00 90.12 101 PHE A CA 1
ATOM 817 C C . PHE A 1 101 ? 9.456 -4.117 -16.010 1.00 90.12 101 PHE A C 1
ATOM 819 O O . PHE A 1 101 ? 9.017 -4.861 -16.884 1.00 90.12 101 PHE A O 1
ATOM 826 N N . GLU A 1 102 ? 10.625 -3.494 -16.105 1.00 88.19 102 GLU A N 1
ATOM 827 C CA . GLU A 1 102 ? 11.581 -3.732 -17.179 1.00 88.19 102 GLU A CA 1
ATOM 828 C C . GLU A 1 102 ? 12.836 -4.329 -16.565 1.00 88.19 102 GLU A C 1
ATOM 830 O O . GLU A 1 102 ? 13.478 -3.722 -15.704 1.00 88.19 102 GLU A O 1
ATOM 835 N N . GLU A 1 103 ? 13.184 -5.535 -17.004 1.00 84.56 103 GLU A N 1
ATOM 836 C CA . GLU A 1 103 ? 14.450 -6.138 -16.627 1.00 84.56 103 GLU A CA 1
ATOM 837 C C . GLU A 1 103 ? 15.574 -5.309 -17.250 1.00 84.56 103 GLU A C 1
ATOM 839 O O . GLU A 1 103 ? 15.714 -5.230 -18.472 1.00 84.56 103 GLU A O 1
ATOM 844 N N . ILE A 1 104 ? 16.367 -4.652 -16.401 1.00 79.12 104 ILE A N 1
ATOM 845 C CA . ILE A 1 104 ? 17.593 -4.000 -16.846 1.00 79.12 104 ILE A CA 1
ATOM 846 C C . ILE A 1 104 ? 18.558 -5.132 -17.186 1.00 79.12 104 ILE A C 1
ATOM 848 O O . ILE A 1 104 ? 19.234 -5.653 -16.304 1.00 79.12 104 ILE A O 1
ATOM 852 N N . ASN A 1 105 ? 18.593 -5.546 -18.451 1.00 74.44 105 ASN A N 1
ATOM 853 C CA . ASN A 1 105 ? 19.641 -6.428 -18.936 1.00 74.44 105 ASN A CA 1
ATOM 854 C C . ASN A 1 105 ? 20.950 -5.626 -18.899 1.00 74.44 105 ASN A C 1
ATOM 856 O O . ASN A 1 105 ? 21.047 -4.646 -19.647 1.00 74.44 105 ASN A O 1
ATOM 860 N N . PRO A 1 106 ? 21.933 -5.955 -18.038 1.00 66.25 106 PRO A N 1
ATOM 861 C CA . PRO A 1 106 ? 23.230 -5.319 -18.145 1.00 66.25 106 PRO A CA 1
ATOM 862 C C . PRO A 1 106 ? 23.798 -5.736 -19.499 1.00 66.25 106 PRO A C 1
ATOM 864 O O . PRO A 1 106 ? 24.117 -6.903 -19.722 1.00 66.25 106 PRO A O 1
ATOM 867 N N . GLU A 1 107 ? 23.865 -4.789 -20.432 1.00 66.25 107 GLU A N 1
ATOM 868 C CA . GLU A 1 107 ? 24.635 -4.959 -21.656 1.00 66.25 107 GLU A CA 1
ATOM 869 C C . GLU A 1 107 ? 26.023 -5.475 -21.243 1.00 66.25 107 GLU A C 1
ATOM 871 O O . GLU A 1 107 ? 26.599 -4.918 -20.299 1.00 66.25 107 GLU A O 1
ATOM 876 N N . PRO A 1 108 ? 26.526 -6.581 -21.829 1.00 61.47 108 PRO A N 1
ATOM 877 C CA . PRO A 1 108 ? 27.804 -7.133 -21.415 1.00 61.47 108 PRO A CA 1
ATOM 878 C C . PRO A 1 108 ? 28.842 -6.027 -21.553 1.00 61.47 108 PRO A C 1
ATOM 880 O O . PRO A 1 108 ? 29.073 -5.519 -22.650 1.00 61.47 108 PRO A O 1
ATOM 883 N N . THR A 1 109 ? 29.432 -5.627 -20.427 1.00 55.03 109 THR A N 1
ATOM 884 C CA . THR A 1 109 ? 30.578 -4.729 -20.414 1.00 55.03 109 THR A CA 1
ATOM 885 C C . THR A 1 109 ? 31.643 -5.388 -21.272 1.00 55.03 109 THR A C 1
ATOM 887 O O . THR A 1 109 ? 32.210 -6.408 -20.882 1.00 55.03 109 THR A O 1
ATOM 890 N N . VAL A 1 110 ? 31.866 -4.852 -22.472 1.00 63.59 110 VAL A N 1
ATOM 891 C CA . VAL A 1 110 ? 33.058 -5.163 -23.253 1.00 63.59 110 VAL A CA 1
ATOM 892 C C . VAL A 1 110 ? 34.211 -4.638 -22.408 1.00 63.59 110 VAL A C 1
ATOM 894 O O . VAL A 1 110 ? 34.450 -3.435 -22.365 1.00 63.59 110 VAL A O 1
ATOM 897 N N . GLU A 1 111 ? 34.841 -5.523 -21.638 1.00 60.47 111 GLU A N 1
ATOM 898 C CA . GLU A 1 111 ? 36.097 -5.209 -20.971 1.00 60.47 111 GLU A CA 1
ATOM 899 C C . GLU A 1 111 ? 37.106 -4.882 -22.073 1.00 60.47 111 GLU A C 1
ATOM 901 O O . GLU A 1 111 ? 37.398 -5.720 -22.926 1.00 60.47 111 GLU A O 1
ATOM 906 N N . ASP A 1 112 ? 37.550 -3.628 -22.104 1.00 55.94 112 ASP A N 1
ATOM 907 C CA . ASP A 1 112 ? 38.526 -3.113 -23.059 1.00 55.94 112 ASP A CA 1
ATOM 908 C C . ASP A 1 112 ? 39.872 -3.826 -22.803 1.00 55.94 112 ASP A C 1
ATOM 910 O O . ASP A 1 112 ? 40.454 -3.652 -21.727 1.00 55.94 112 ASP A O 1
ATOM 914 N N . PRO A 1 113 ? 40.380 -4.676 -23.718 1.00 58.81 113 PRO A N 1
ATOM 915 C CA . PRO A 1 113 ? 41.635 -5.383 -23.515 1.00 58.81 113 PRO A CA 1
ATOM 916 C C . PRO A 1 113 ? 42.788 -4.458 -23.914 1.00 58.81 113 PRO A C 1
ATOM 918 O O . PRO A 1 113 ? 43.387 -4.600 -24.979 1.00 58.81 113 PRO A O 1
ATOM 921 N N . ALA A 1 114 ? 43.092 -3.485 -23.061 1.00 52.88 114 ALA A N 1
ATOM 922 C CA . ALA A 1 114 ? 44.271 -2.641 -23.204 1.00 52.88 114 ALA A CA 1
ATOM 923 C C . ALA A 1 114 ? 44.902 -2.332 -21.841 1.00 52.88 114 ALA A C 1
ATOM 925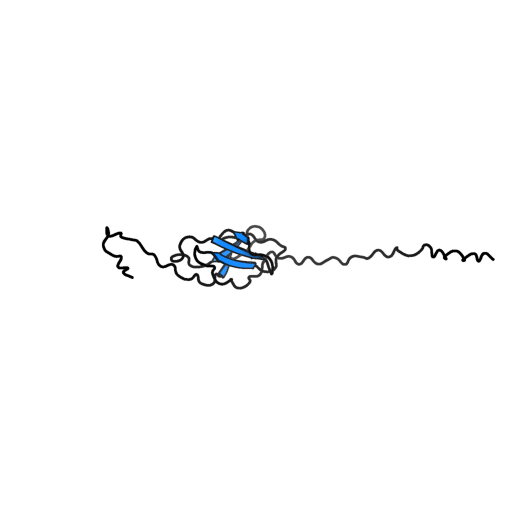 O O . ALA A 1 114 ? 45.142 -1.179 -21.502 1.00 52.88 114 ALA A O 1
ATOM 926 N N . GLU A 1 115 ? 45.215 -3.376 -21.074 1.00 55.88 115 GLU A N 1
ATOM 927 C CA . GLU A 1 115 ? 46.233 -3.287 -20.026 1.00 55.88 115 GLU A CA 1
ATOM 928 C C . GLU A 1 115 ? 47.251 -4.415 -20.211 1.00 55.88 115 GLU A C 1
ATOM 930 O O . GLU A 1 115 ? 47.230 -5.437 -19.532 1.00 55.88 115 GLU A O 1
ATOM 935 N N . GLU A 1 116 ? 48.149 -4.231 -21.179 1.00 50.00 116 GLU A N 1
ATOM 936 C CA . GLU A 1 116 ? 49.431 -4.927 -21.192 1.00 50.00 116 GLU A CA 1
ATOM 937 C C . GLU A 1 116 ? 50.545 -3.920 -21.507 1.00 50.00 116 GLU A C 1
ATOM 939 O O . GLU A 1 116 ? 50.439 -3.107 -22.424 1.00 50.00 116 GLU A O 1
ATOM 944 N N . ASP A 1 117 ? 51.615 -4.034 -20.721 1.00 55.94 117 ASP A N 1
ATOM 945 C CA . ASP A 1 117 ? 52.923 -3.391 -20.847 1.00 55.94 117 ASP A CA 1
ATOM 946 C C . ASP A 1 117 ? 53.105 -1.998 -20.209 1.00 55.94 117 ASP A C 1
ATOM 948 O O . ASP A 1 117 ? 52.881 -0.951 -20.822 1.00 55.94 117 ASP A O 1
ATOM 952 N N . LYS A 1 118 ? 53.641 -1.993 -18.974 1.00 49.97 118 LYS A N 1
ATOM 953 C CA . LYS A 1 118 ? 54.999 -1.473 -18.707 1.00 49.97 118 LYS A CA 1
ATOM 954 C C . LYS A 1 118 ? 55.471 -1.697 -17.264 1.00 49.97 118 LYS A C 1
ATOM 956 O O . LYS A 1 118 ? 55.000 -1.056 -16.332 1.00 49.97 118 LYS A O 1
ATOM 961 N N . GLY A 1 119 ? 56.545 -2.478 -17.137 1.00 49.06 119 GLY A N 1
ATOM 962 C CA . GLY A 1 119 ? 57.661 -2.110 -16.258 1.00 49.06 119 GLY A CA 1
ATOM 963 C C . GLY A 1 119 ? 57.763 -2.816 -14.909 1.00 49.06 119 GLY A C 1
ATOM 964 O O . GLY A 1 119 ? 57.521 -2.219 -13.865 1.00 49.06 119 GLY A O 1
ATOM 965 N N . LEU A 1 120 ? 58.275 -4.047 -14.934 1.00 54.91 120 LEU A N 1
ATOM 966 C CA . LEU A 1 120 ? 59.039 -4.622 -13.828 1.00 54.91 120 LEU A CA 1
ATOM 967 C C . LEU A 1 120 ? 60.310 -3.768 -13.629 1.00 54.91 120 LEU A C 1
ATOM 969 O O . LEU A 1 120 ? 61.223 -3.834 -14.449 1.00 54.91 120 LEU A O 1
ATOM 973 N N . LEU A 1 121 ? 60.363 -2.935 -12.584 1.00 57.91 121 LEU A N 1
ATOM 974 C CA . LEU A 1 121 ? 61.633 -2.391 -12.092 1.00 57.91 121 LEU A CA 1
ATOM 975 C C . LEU A 1 121 ? 62.1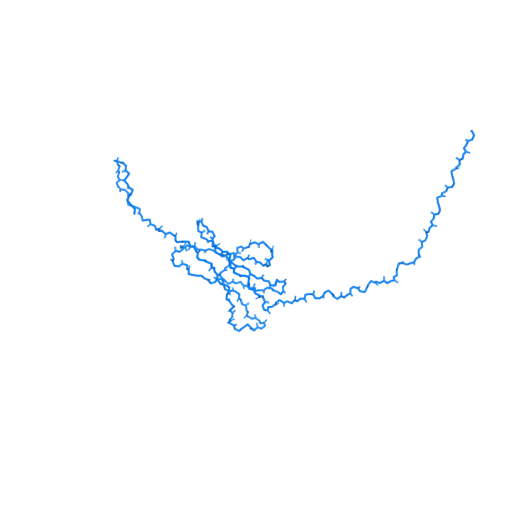47 -3.297 -10.972 1.00 57.91 121 LEU A C 1
ATOM 977 O O . LEU A 1 121 ? 61.523 -3.404 -9.915 1.00 57.91 121 LEU A O 1
ATOM 981 N N . ASP A 1 122 ? 63.288 -3.935 -11.222 1.00 60.94 122 ASP A N 1
ATOM 982 C CA . ASP A 1 122 ? 64.051 -4.686 -10.227 1.00 60.94 122 ASP A CA 1
ATOM 983 C C . ASP A 1 122 ? 64.425 -3.806 -9.015 1.00 60.94 122 ASP A C 1
ATOM 985 O O . ASP A 1 122 ? 64.735 -2.619 -9.180 1.00 60.94 122 ASP A O 1
ATOM 989 N N . PRO A 1 123 ? 64.448 -4.357 -7.786 1.00 66.69 123 PRO A N 1
ATOM 990 C CA . PRO A 1 123 ? 64.949 -3.634 -6.625 1.00 66.69 123 PRO A CA 1
ATOM 991 C C . PRO A 1 123 ? 6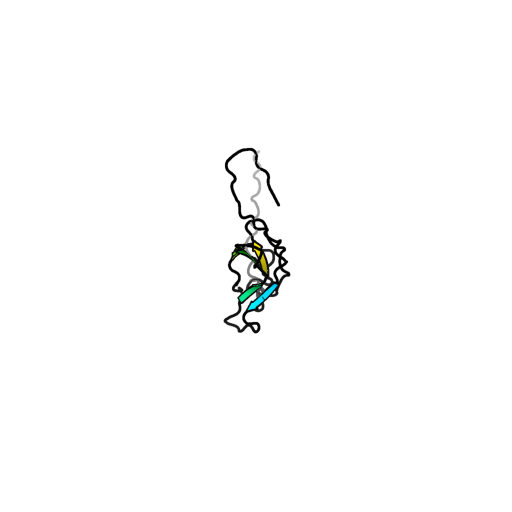6.481 -3.459 -6.692 1.00 66.69 123 PRO A C 1
ATOM 993 O O . PRO A 1 123 ? 67.188 -4.348 -7.174 1.00 66.69 123 PRO A O 1
ATOM 996 N N . PRO A 1 124 ? 67.028 -2.341 -6.178 1.00 61.25 124 PRO A N 1
ATOM 997 C CA . PRO A 1 124 ? 68.468 -2.102 -6.178 1.00 61.25 124 PRO A CA 1
ATOM 998 C C . PRO A 1 124 ? 69.211 -3.076 -5.242 1.00 61.25 124 PRO A C 1
ATOM 1000 O O . PRO A 1 124 ? 68.676 -3.455 -4.195 1.00 61.25 124 PRO A O 1
ATOM 1003 N N . PRO A 1 125 ? 70.456 -3.471 -5.573 1.00 58.41 125 PRO A N 1
ATOM 1004 C CA . PRO A 1 125 ? 71.242 -4.371 -4.740 1.00 58.41 125 PRO A CA 1
ATOM 1005 C C . PRO A 1 125 ? 71.686 -3.693 -3.435 1.00 58.41 125 PRO A C 1
ATOM 1007 O O . PRO A 1 125 ? 72.090 -2.531 -3.421 1.00 58.41 125 PRO A O 1
ATOM 1010 N N . ALA A 1 126 ? 71.630 -4.449 -2.337 1.00 57.03 126 ALA A N 1
ATOM 1011 C CA . ALA A 1 126 ? 72.079 -4.022 -1.017 1.00 57.03 126 ALA A CA 1
ATOM 1012 C C . ALA A 1 126 ? 73.610 -3.874 -0.971 1.00 57.03 126 ALA A C 1
ATOM 1014 O O . ALA A 1 126 ? 74.344 -4.865 -1.039 1.00 57.03 126 ALA A O 1
ATOM 1015 N N . GLU A 1 127 ? 74.090 -2.639 -0.819 1.00 54.19 127 GLU A N 1
ATOM 1016 C CA . GLU A 1 127 ? 75.493 -2.354 -0.520 1.00 54.19 127 GLU A CA 1
ATOM 1017 C C . GLU A 1 127 ? 75.839 -2.863 0.889 1.00 54.19 127 GLU A C 1
ATOM 1019 O O . GLU A 1 127 ? 75.291 -2.411 1.895 1.00 54.19 127 GLU A O 1
ATOM 1024 N N . HIS A 1 128 ? 76.749 -3.835 0.945 1.00 48.50 128 HIS A N 1
ATOM 1025 C CA . HIS A 1 128 ? 77.444 -4.243 2.160 1.00 48.50 128 HIS A CA 1
ATOM 1026 C C . HIS A 1 128 ? 78.609 -3.275 2.393 1.00 48.50 128 HIS A C 1
ATOM 1028 O O . HIS A 1 128 ? 79.526 -3.220 1.573 1.00 48.50 128 HIS A O 1
ATOM 1034 N N . ALA A 1 129 ? 78.595 -2.547 3.509 1.00 53.62 129 ALA A N 1
ATOM 1035 C CA . ALA A 1 129 ? 79.767 -1.823 3.995 1.00 53.62 129 ALA A CA 1
ATOM 1036 C C . ALA A 1 129 ? 80.562 -2.714 4.978 1.00 53.62 129 ALA A C 1
ATOM 1038 O O . ALA A 1 129 ? 79.930 -3.393 5.794 1.00 53.62 129 ALA A O 1
ATOM 1039 N N . PRO A 1 130 ? 81.906 -2.750 4.892 1.00 62.09 130 PRO A N 1
ATOM 1040 C CA . PRO A 1 130 ? 82.773 -3.449 5.844 1.00 62.09 130 PRO A CA 1
ATOM 1041 C C . PRO A 1 130 ? 82.913 -2.725 7.191 1.00 62.09 130 PRO A C 1
ATOM 1043 O O . PRO A 1 130 ? 82.785 -1.478 7.224 1.00 62.09 130 PRO A O 1
#

Organism: NCBI:txid630683

pLDDT: mean 82.26, std 16.03, range [39.22, 98.5]

Foldseek 3Di:
DDDDDPPDPDDDDDDADADAWEEWEWAWVPNDDDPPDIKIFGDTDCPRHPDKWKWKDFDPGDTDTDHRIGDDDQDGQWMKMWMDGPVDIYPIHDIDGDPSHDPPDPPPPPPDPPPDDDDDDDDDDDDDDD

Radius of gyration: 30.49 Å; chains: 1; bounding box: 104×24×67 Å

Secondary structure (DSSP, 8-state):
------SSPPPP----PPPPPPPPEEEEESSS--SS--EEEEE---TTT-SEEEEEEETTS--EEE-SEEEPPTT-SEEEEEEEESS-BPPPPPPEE-TT---------------------PPPP-PPP-